Protein AF-A0A523XHA6-F1 (afdb_monomer_lite)

Secondary structure (DSSP, 8-state):
-TT------PPTTS-S--------SS---EEEETTTEEEE-

Sequence (41 aa):
ADGKAYREFLKPGDAPEAVFNIQAEKITAREYCNLHGLWKG

pLDDT: mean 93.95, std 5.85, range [70.12, 98.12]

Foldseek 3Di:
DVPDDDDDDDDPPDDPDDDDPDDDPDDKDWDQDPVPGIDTD

Structure (mmCIF, N/CA/C/O backbone):
data_AF-A0A523XHA6-F1
#
_entry.id   AF-A0A523XHA6-F1
#
loop_
_atom_site.group_PDB
_atom_site.id
_atom_site.type_symbol
_atom_site.label_atom_id
_atom_site.label_alt_id
_atom_site.label_comp_id
_atom_site.label_asym_id
_atom_site.label_entity_id
_atom_site.label_seq_id
_atom_site.pdbx_PDB_ins_code
_atom_site.Cartn_x
_atom_site.Cartn_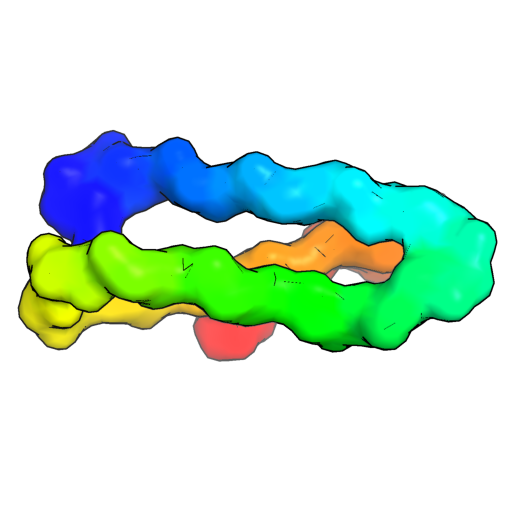y
_atom_site.Cartn_z
_atom_site.occupancy
_atom_site.B_iso_or_equiv
_atom_site.auth_seq_id
_atom_site.auth_comp_id
_atom_site.auth_asym_id
_atom_site.auth_atom_id
_atom_site.pdbx_PDB_model_num
ATOM 1 N N . ALA A 1 1 ? -7.950 1.155 10.136 1.00 70.12 1 ALA A N 1
ATOM 2 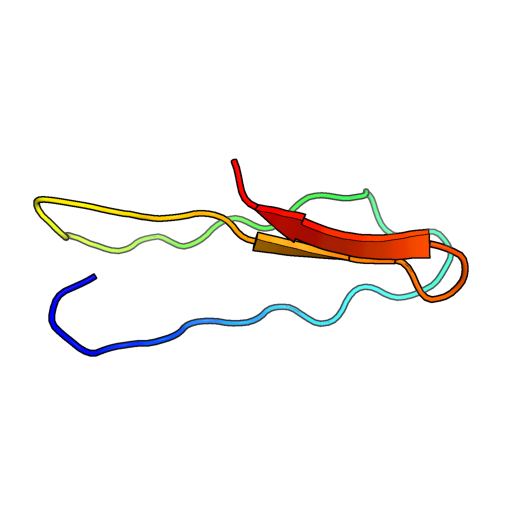C CA . ALA A 1 1 ? -7.571 -0.226 10.460 1.00 70.12 1 ALA A CA 1
ATOM 3 C C . ALA A 1 1 ? -6.984 -0.256 11.865 1.00 70.12 1 ALA A C 1
ATOM 5 O O . ALA A 1 1 ? -5.873 -0.719 12.041 1.00 70.12 1 ALA A O 1
ATOM 6 N N . ASP A 1 2 ? -7.687 0.317 12.847 1.00 82.31 2 ASP A N 1
ATOM 7 C CA . ASP A 1 2 ? -7.425 0.136 14.286 1.00 82.31 2 ASP A CA 1
ATOM 8 C C . ASP A 1 2 ? -5.942 0.232 14.706 1.00 82.31 2 ASP A C 1
ATOM 10 O O . ASP A 1 2 ? -5.420 -0.604 15.437 1.00 82.31 2 ASP A O 1
ATOM 14 N N . GLY A 1 3 ? -5.227 1.233 14.171 1.00 86.44 3 GLY A N 1
ATOM 15 C CA . GLY A 1 3 ? -3.798 1.464 14.435 1.00 86.44 3 GLY A CA 1
ATOM 16 C C . GLY A 1 3 ? -2.810 0.541 13.702 1.00 86.44 3 GLY A C 1
ATOM 17 O O . GLY A 1 3 ? -1.603 0.715 13.846 1.00 86.44 3 GLY A O 1
ATOM 18 N N . LYS A 1 4 ? -3.281 -0.411 12.894 1.00 90.56 4 LYS A N 1
ATOM 19 C CA . LYS A 1 4 ? -2.465 -1.352 12.114 1.00 90.56 4 LYS A CA 1
ATOM 20 C C . LYS A 1 4 ? -2.237 -0.873 10.679 1.00 90.56 4 LYS A C 1
ATOM 22 O O . LYS A 1 4 ? -3.099 -0.240 10.066 1.00 90.56 4 LYS A O 1
ATOM 27 N N . ALA A 1 5 ? -1.082 -1.243 10.132 1.00 93.31 5 ALA A N 1
ATOM 28 C CA . ALA A 1 5 ? -0.739 -1.076 8.725 1.00 93.31 5 ALA A CA 1
ATOM 29 C C . ALA A 1 5 ? -0.363 -2.436 8.125 1.00 93.31 5 ALA A C 1
ATOM 31 O O . ALA A 1 5 ? 0.445 -3.165 8.695 1.00 93.31 5 ALA A O 1
ATOM 32 N N . TYR A 1 6 ? -0.938 -2.741 6.966 1.00 95.56 6 TYR A N 1
ATOM 33 C CA . TYR A 1 6 ? -0.648 -3.931 6.168 1.00 95.56 6 TYR A CA 1
ATOM 34 C C . TYR A 1 6 ? -0.034 -3.473 4.844 1.00 95.56 6 TYR A C 1
ATOM 36 O O . TYR A 1 6 ? -0.390 -2.402 4.344 1.00 95.56 6 TYR A O 1
ATOM 44 N N . ARG A 1 7 ? 0.925 -4.232 4.307 1.00 96.69 7 ARG A N 1
ATOM 45 C CA . ARG A 1 7 ? 1.643 -3.869 3.082 1.00 96.69 7 ARG A CA 1
ATOM 46 C C . ARG A 1 7 ? 2.000 -5.114 2.292 1.00 96.69 7 ARG A C 1
ATOM 48 O O . ARG A 1 7 ? 2.584 -6.031 2.855 1.00 96.69 7 ARG A O 1
ATOM 55 N N . GLU A 1 8 ? 1.694 -5.071 1.006 1.00 97.81 8 GLU A N 1
ATOM 56 C CA . GLU A 1 8 ? 2.137 -6.041 0.012 1.00 97.81 8 GLU A CA 1
ATOM 57 C C . GLU A 1 8 ? 3.183 -5.364 -0.879 1.00 97.81 8 GLU A C 1
ATOM 59 O O . GLU A 1 8 ? 3.024 -4.190 -1.228 1.00 97.81 8 GLU A O 1
ATOM 64 N N . PHE A 1 9 ? 4.267 -6.070 -1.207 1.00 97.56 9 PHE A N 1
ATOM 65 C CA . PHE A 1 9 ? 5.284 -5.577 -2.135 1.00 97.56 9 PHE A CA 1
ATOM 66 C C . PHE A 1 9 ? 5.141 -6.311 -3.460 1.00 97.56 9 PHE A C 1
ATOM 68 O O . PHE A 1 9 ? 5.496 -7.481 -3.566 1.00 97.56 9 PHE A O 1
ATOM 75 N N . LEU A 1 10 ? 4.672 -5.592 -4.472 1.00 97.62 10 LEU A N 1
ATOM 76 C CA . LEU A 1 10 ? 4.530 -6.123 -5.820 1.00 97.62 10 LEU A CA 1
ATOM 77 C C . LEU A 1 10 ? 5.858 -6.059 -6.576 1.00 97.62 10 LEU A C 1
ATOM 79 O O . LEU A 1 10 ? 6.676 -5.156 -6.362 1.00 97.62 10 LEU A O 1
ATOM 83 N N . LYS A 1 11 ? 6.062 -7.009 -7.484 1.00 97.19 11 LYS A N 1
ATOM 84 C CA . LYS A 1 11 ? 7.183 -7.023 -8.424 1.00 97.19 11 LYS A CA 1
ATOM 85 C C . LYS A 1 11 ? 6.715 -6.585 -9.813 1.00 97.19 11 LYS A C 1
ATOM 87 O O . LYS A 1 11 ? 5.534 -6.690 -10.139 1.00 97.19 11 LYS A O 1
ATOM 92 N N . PRO A 1 12 ? 7.633 -6.113 -10.672 1.00 97.44 12 PRO A N 1
ATOM 93 C CA . PRO A 1 12 ? 7.311 -5.888 -12.075 1.00 97.44 12 PRO A CA 1
ATOM 94 C C . PRO A 1 12 ? 6.719 -7.149 -12.718 1.00 97.44 12 PRO A C 1
ATOM 96 O O . PRO A 1 12 ? 7.326 -8.216 -12.652 1.00 97.44 12 PRO A O 1
ATOM 99 N N . GLY A 1 13 ? 5.554 -7.005 -13.349 1.00 96.75 13 GLY A N 1
ATOM 100 C CA . GLY A 1 13 ? 4.816 -8.106 -13.975 1.00 96.75 13 GLY A CA 1
ATOM 101 C C . GLY A 1 13 ? 3.693 -8.692 -13.114 1.00 96.75 13 GLY A C 1
ATOM 102 O O . GLY A 1 13 ? 2.817 -9.349 -13.672 1.00 96.75 13 GLY A O 1
ATOM 103 N N . ASP A 1 14 ? 3.666 -8.412 -11.808 1.00 98.12 14 ASP A N 1
ATOM 104 C CA . ASP A 1 14 ? 2.514 -8.740 -10.969 1.00 98.12 14 ASP A CA 1
ATOM 105 C C . ASP A 1 14 ? 1.331 -7.821 -11.311 1.00 98.12 14 ASP A C 1
ATOM 107 O O . ASP A 1 14 ? 1.502 -6.688 -11.780 1.00 98.12 14 ASP A O 1
ATOM 111 N N . ALA A 1 15 ? 0.113 -8.298 -11.054 1.00 97.81 15 ALA A N 1
ATOM 112 C CA . ALA A 1 15 ? -1.065 -7.445 -11.128 1.00 97.81 15 ALA A CA 1
ATOM 113 C C . ALA A 1 15 ? -0.959 -6.319 -10.074 1.00 97.81 15 ALA A C 1
ATOM 115 O O . ALA A 1 15 ? -0.499 -6.577 -8.960 1.00 97.81 15 ALA A O 1
ATOM 116 N N . PRO A 1 16 ? -1.375 -5.075 -10.390 1.00 96.69 16 PRO A N 1
ATOM 117 C CA . PRO A 1 16 ? -1.300 -3.930 -9.479 1.00 96.69 16 PRO A CA 1
ATOM 118 C C . PRO A 1 16 ? -2.408 -3.979 -8.410 1.00 96.69 16 PRO A C 1
ATOM 120 O O . PRO A 1 16 ? -3.197 -3.047 -8.262 1.00 96.69 16 PRO A O 1
ATOM 123 N N . GLU A 1 17 ? -2.495 -5.087 -7.680 1.00 97.50 17 GLU A N 1
ATOM 124 C CA . GLU A 1 17 ? -3.553 -5.377 -6.718 1.00 97.50 17 GLU A CA 1
ATOM 125 C C . GLU A 1 17 ? -3.012 -6.113 -5.489 1.00 97.50 17 GLU A C 1
ATOM 127 O O . GLU A 1 17 ? -2.016 -6.827 -5.546 1.00 97.50 17 GLU A O 1
ATOM 132 N N . ALA A 1 18 ? -3.683 -5.935 -4.353 1.00 97.31 18 ALA A N 1
ATOM 133 C CA . ALA A 1 18 ? -3.409 -6.667 -3.125 1.00 97.31 18 ALA A CA 1
ATOM 134 C C . ALA A 1 18 ? -4.713 -6.841 -2.342 1.00 97.31 18 ALA A C 1
ATOM 136 O O . ALA A 1 18 ? -5.524 -5.915 -2.257 1.00 97.31 18 ALA A O 1
ATOM 137 N N . VAL A 1 19 ? -4.908 -8.018 -1.749 1.00 97.19 19 VAL A N 1
ATOM 138 C CA . VAL A 1 19 ? -6.104 -8.344 -0.963 1.00 97.19 19 VAL A CA 1
ATOM 139 C C . VAL A 1 19 ? -5.714 -8.506 0.500 1.00 97.19 19 VAL A C 1
ATOM 141 O O . VAL A 1 19 ? -4.857 -9.317 0.842 1.00 97.19 19 VAL A O 1
ATOM 144 N N . PHE A 1 20 ? -6.374 -7.753 1.379 1.00 95.50 20 PHE A N 1
ATOM 145 C CA . PHE A 1 20 ? -6.168 -7.831 2.823 1.00 95.50 20 PHE A CA 1
ATOM 146 C C . PHE A 1 20 ? -7.473 -8.234 3.508 1.00 95.50 20 PHE A C 1
ATOM 148 O O . PHE A 1 20 ? -8.405 -7.437 3.605 1.00 95.50 20 PHE A O 1
ATOM 155 N N . ASN A 1 21 ? -7.528 -9.460 4.027 1.00 95.31 21 ASN A N 1
ATOM 156 C CA . ASN A 1 21 ? -8.685 -9.962 4.771 1.00 95.31 21 ASN A CA 1
ATOM 157 C C . ASN A 1 21 ? -8.643 -9.444 6.216 1.00 95.31 21 ASN A C 1
ATOM 159 O O . ASN A 1 21 ? -8.222 -10.152 7.130 1.00 95.31 21 ASN A O 1
ATOM 163 N N . ILE A 1 22 ? -9.030 -8.181 6.410 1.00 93.31 22 ILE A N 1
ATOM 164 C CA . ILE A 1 22 ? -9.046 -7.521 7.721 1.00 93.31 22 ILE A CA 1
ATOM 165 C C . ILE A 1 22 ? -10.468 -7.136 8.124 1.00 93.31 22 ILE A C 1
ATOM 167 O O . ILE A 1 22 ? -11.270 -6.712 7.297 1.00 93.31 22 ILE A O 1
ATOM 171 N N . GLN A 1 23 ? -10.757 -7.228 9.419 1.00 93.25 23 GLN A N 1
ATOM 172 C CA . GLN A 1 23 ? -11.969 -6.675 10.010 1.00 93.25 23 GLN A CA 1
ATOM 173 C C . GLN A 1 23 ? -11.612 -5.336 10.660 1.00 93.25 23 GLN A C 1
ATOM 175 O O . GLN A 1 23 ? -10.878 -5.312 11.644 1.00 93.25 23 GLN A O 1
ATOM 180 N N . ALA A 1 24 ? -12.077 -4.233 10.072 1.00 91.56 24 ALA A N 1
ATOM 181 C CA . ALA A 1 24 ? -11.886 -2.880 10.589 1.00 91.56 24 ALA A CA 1
ATOM 182 C C . ALA A 1 24 ? -13.055 -1.984 10.164 1.00 91.56 24 ALA A C 1
ATOM 184 O O . ALA A 1 24 ? -13.518 -2.073 9.029 1.00 91.56 24 ALA A O 1
ATOM 185 N N . GLU A 1 25 ? -13.493 -1.080 11.040 1.00 90.50 25 GLU A N 1
ATOM 186 C CA . GLU A 1 25 ? -14.627 -0.183 10.757 1.00 90.50 25 GLU A CA 1
ATOM 187 C C . GLU A 1 25 ? -14.293 0.894 9.718 1.00 90.50 25 GLU A C 1
ATOM 189 O O . GLU A 1 25 ? -15.143 1.319 8.938 1.00 90.50 25 GLU A O 1
ATOM 194 N N . LYS A 1 26 ? -13.041 1.362 9.713 1.00 91.12 26 LYS A N 1
ATOM 195 C CA . LYS A 1 26 ? -12.550 2.383 8.782 1.00 91.12 26 LYS A CA 1
ATOM 196 C C . LYS A 1 26 ? -11.220 1.959 8.197 1.00 91.12 26 LYS A C 1
ATOM 198 O O . LYS A 1 26 ? -10.288 1.615 8.932 1.00 91.12 26 LYS A O 1
ATOM 203 N N . ILE A 1 27 ? -11.098 2.052 6.880 1.00 92.75 27 ILE A N 1
ATOM 204 C CA . ILE A 1 27 ? -9.871 1.725 6.155 1.00 92.75 27 ILE A CA 1
ATOM 205 C C . ILE A 1 27 ? -9.401 2.903 5.308 1.00 92.75 27 ILE A C 1
ATOM 207 O O . ILE A 1 27 ? -10.147 3.827 4.997 1.00 92.75 27 ILE A O 1
ATOM 211 N N . THR A 1 28 ? -8.123 2.879 4.963 1.00 93.81 28 THR A N 1
ATOM 212 C CA . THR A 1 28 ? -7.522 3.805 4.010 1.00 93.81 28 THR A CA 1
ATOM 213 C C . THR A 1 28 ? -6.562 2.997 3.161 1.00 93.81 28 THR A C 1
ATOM 215 O O . THR A 1 28 ? -5.650 2.380 3.712 1.00 93.81 28 THR A O 1
ATOM 218 N N . ALA A 1 29 ? -6.757 3.022 1.847 1.00 94.81 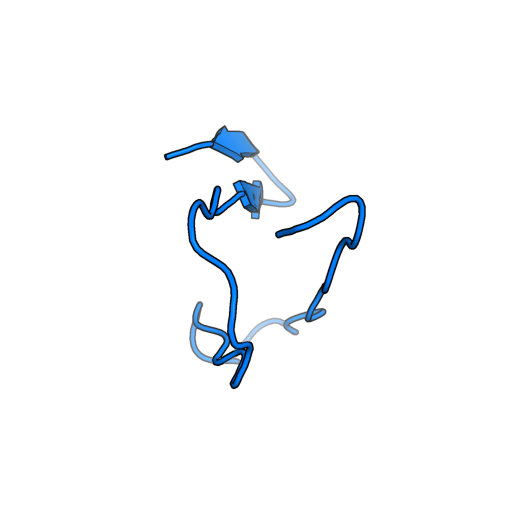29 ALA A N 1
ATOM 219 C CA . ALA A 1 29 ? -5.821 2.450 0.893 1.00 94.81 29 ALA A CA 1
ATOM 220 C C . ALA A 1 29 ? -4.768 3.494 0.498 1.00 94.81 29 ALA A C 1
ATOM 222 O O . ALA A 1 29 ? -5.058 4.689 0.387 1.00 94.81 29 ALA A O 1
ATOM 223 N N . ARG A 1 30 ? -3.528 3.039 0.328 1.00 96.88 30 ARG A N 1
ATOM 224 C CA . ARG A 1 30 ? -2.417 3.829 -0.207 1.00 96.88 30 ARG A CA 1
ATOM 225 C C . ARG A 1 30 ? -1.599 2.933 -1.112 1.00 96.88 30 ARG A C 1
ATOM 227 O O . ARG A 1 30 ? -1.407 1.765 -0.782 1.00 96.88 30 ARG A O 1
ATOM 234 N N . GLU A 1 31 ? -1.086 3.500 -2.1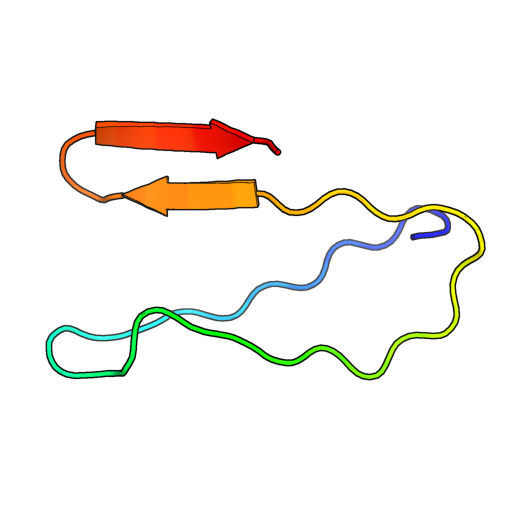85 1.00 97.31 31 GLU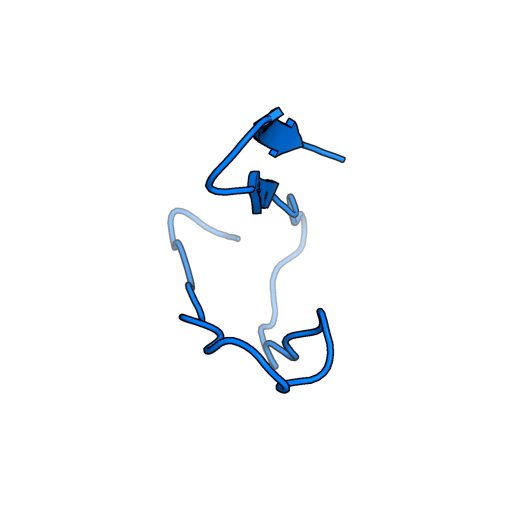 A N 1
ATOM 235 C CA . GLU A 1 31 ? -0.139 2.833 -3.071 1.00 97.31 31 GLU A CA 1
ATOM 236 C C . GLU A 1 31 ? 1.104 3.705 -3.247 1.00 97.31 31 GLU A C 1
ATOM 238 O O . GLU A 1 31 ? 1.066 4.914 -2.998 1.00 97.31 31 GLU A O 1
ATOM 243 N N . TYR A 1 32 ? 2.224 3.070 -3.583 1.00 97.88 32 TYR A N 1
ATOM 244 C CA . TYR A 1 32 ? 3.451 3.771 -3.921 1.00 97.88 32 TYR A CA 1
ATOM 245 C C . TYR A 1 32 ? 3.950 3.311 -5.289 1.00 97.88 32 TYR A C 1
ATOM 247 O O . TYR A 1 32 ? 4.411 2.177 -5.443 1.00 97.88 32 TYR A O 1
ATOM 255 N N . CYS A 1 33 ? 3.939 4.226 -6.252 1.00 97.31 33 CYS A N 1
ATOM 256 C CA . CYS A 1 33 ? 4.557 4.040 -7.550 1.00 97.31 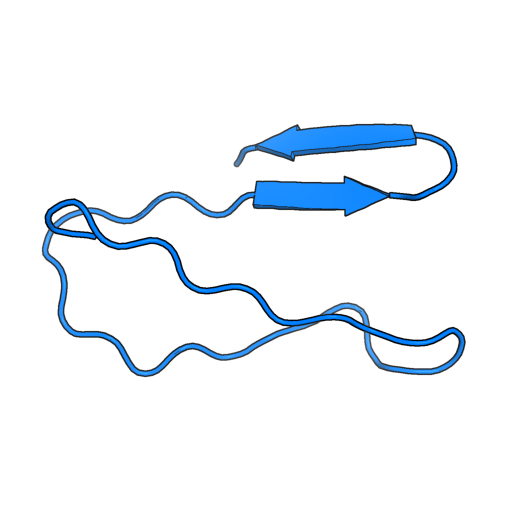33 CYS A CA 1
ATOM 257 C C . CYS A 1 33 ? 6.027 4.470 -7.476 1.00 97.31 33 CYS A C 1
ATOM 259 O O . CYS A 1 33 ? 6.343 5.582 -7.053 1.00 97.31 33 CYS A O 1
ATOM 261 N N . ASN A 1 34 ? 6.944 3.627 -7.953 1.00 96.31 34 ASN A N 1
ATOM 262 C CA . ASN A 1 34 ? 8.379 3.934 -7.988 1.00 96.31 34 ASN A CA 1
ATOM 263 C C . ASN A 1 34 ? 8.729 5.178 -8.828 1.00 96.31 34 ASN A C 1
ATOM 265 O O . ASN A 1 34 ? 9.788 5.762 -8.622 1.00 96.31 34 ASN A O 1
ATOM 269 N N . LEU A 1 35 ? 7.857 5.574 -9.761 1.00 97.50 35 LEU A N 1
ATOM 270 C CA . LEU A 1 35 ? 8.028 6.770 -10.589 1.00 97.50 35 LEU A CA 1
ATOM 271 C C . LEU A 1 35 ? 7.244 7.977 -10.057 1.00 97.50 35 LEU A C 1
ATOM 273 O O . LEU A 1 35 ? 7.738 9.099 -10.113 1.00 97.50 35 LEU A O 1
ATOM 277 N N . HIS A 1 36 ? 6.030 7.755 -9.545 1.00 97.38 36 HIS A N 1
ATOM 278 C CA . HIS A 1 36 ? 5.079 8.830 -9.227 1.00 97.38 36 HIS A CA 1
ATOM 279 C C . HIS A 1 36 ? 4.849 9.040 -7.725 1.00 97.38 36 HIS A C 1
ATOM 281 O O . HIS A 1 36 ? 4.041 9.881 -7.339 1.00 97.38 36 HIS A O 1
ATOM 287 N N . GLY A 1 37 ? 5.554 8.299 -6.871 1.00 96.81 37 GLY A N 1
ATOM 288 C CA . GLY A 1 37 ? 5.502 8.458 -5.424 1.00 96.81 37 GLY A CA 1
ATOM 289 C C . GLY A 1 37 ? 4.231 7.898 -4.786 1.00 96.81 37 GLY A C 1
ATOM 290 O O . GLY A 1 37 ? 3.651 6.929 -5.265 1.00 96.81 37 GLY A O 1
ATOM 291 N N . LEU A 1 38 ? 3.842 8.481 -3.650 1.00 97.19 38 LEU A N 1
ATOM 292 C CA . LEU A 1 38 ? 2.757 7.997 -2.794 1.00 97.19 38 LEU A CA 1
ATOM 293 C C . LEU A 1 38 ? 1.398 8.546 -3.232 1.00 97.19 38 LEU A C 1
ATOM 295 O O . LEU A 1 38 ? 1.221 9.759 -3.324 1.00 97.19 38 LEU A O 1
ATOM 299 N N . TRP A 1 39 ? 0.418 7.659 -3.361 1.00 96.25 39 TRP A N 1
ATOM 300 C CA . TRP A 1 39 ? -0.971 7.996 -3.643 1.00 96.25 39 TRP A CA 1
ATOM 301 C C . TRP A 1 39 ? -1.867 7.467 -2.520 1.00 96.25 39 TRP A C 1
ATOM 303 O O . TRP A 1 39 ? -1.580 6.453 -1.876 1.00 96.25 39 TRP A O 1
ATOM 313 N N . LYS A 1 40 ? -2.959 8.182 -2.244 1.00 89.31 40 LYS A N 1
ATOM 314 C CA . LYS A 1 40 ? -3.950 7.832 -1.222 1.00 89.31 40 LYS A CA 1
ATOM 315 C C . LYS A 1 40 ? -5.348 8.025 -1.809 1.00 89.31 40 LYS A C 1
ATOM 317 O O . LYS A 1 40 ? -5.608 9.080 -2.381 1.00 89.31 40 LYS A O 1
ATOM 322 N N . GLY A 1 41 ? -6.199 7.010 -1.640 1.00 76.00 41 GLY A N 1
ATOM 323 C CA . GLY A 1 41 ? -7.631 7.070 -1.959 1.00 76.00 41 GLY A CA 1
ATOM 324 C C . GLY A 1 41 ? -8.465 7.757 -0.886 1.00 76.00 41 GLY A C 1
ATOM 325 O O . GLY A 1 41 ? -8.000 7.853 0.280 1.00 76.00 41 GLY A O 1
#

Radius of gyration: 11.6 Å; chains: 1; bounding box: 23×19×28 Å